Protein AF-A0A087T687-F1 (afdb_monomer)

Sequence (64 aa):
MMKGKIQTVLGLVEPEKLGLTLTHEHLLHDLPKEVFRKPLPPALLHLNDRDYAMHNLGWIRQYP

InterPro domains:
  IPR001559 Phosphotriesterase [PF02126] (5-32)
  IPR001559 Phosphotriesterase [PTHR10819] (4-64)
  IPR017947 Aryldialkylphosphatase, zinc-binding site [PS01322] (19-27)
  IPR032466 Metal-dependent hydrolase [SSF51556] (2-38)

pLDDT: mean 88.59, std 9.0, range [64.88, 98.12]

Radius of gyration: 20.01 Å; Cα contacts (8 Å, |Δi|>4): 22; chains: 1; bounding box: 44×25×47 Å

Structure (mmCIF, N/CA/C/O backbone):
data_AF-A0A087T687-F1
#
_entry.id   AF-A0A087T687-F1
#
loop_
_atom_site.group_PDB
_atom_site.id
_atom_site.type_symbol
_atom_site.label_atom_id
_atom_site.label_alt_id
_atom_site.label_comp_id
_atom_site.label_asym_id
_atom_site.label_entity_id
_atom_site.label_seq_id
_atom_site.pdbx_PDB_ins_code
_atom_site.Cartn_x
_atom_site.Cartn_y
_atom_site.Cartn_z
_atom_site.occupancy
_atom_site.B_iso_or_equiv
_atom_site.auth_seq_id
_atom_site.auth_comp_id
_atom_site.auth_asym_id
_atom_site.auth_atom_id
_atom_site.pdbx_PDB_model_num
ATOM 1 N N . MET A 1 1 ? -25.305 7.209 15.204 1.00 64.88 1 MET A N 1
ATOM 2 C CA . MET A 1 1 ? -24.272 8.272 15.171 1.00 64.88 1 MET A CA 1
ATOM 3 C C . MET A 1 1 ? -22.943 7.631 14.789 1.00 64.88 1 MET A C 1
ATOM 5 O O . MET A 1 1 ? -22.625 6.609 15.375 1.00 64.88 1 MET A O 1
ATOM 9 N N . MET A 1 2 ? -22.203 8.171 13.812 1.00 80.25 2 MET A N 1
ATOM 10 C CA . MET A 1 2 ? -20.927 7.583 13.337 1.00 80.25 2 MET A CA 1
ATOM 11 C C . MET A 1 2 ? -19.695 8.028 14.146 1.00 80.25 2 MET A C 1
ATOM 13 O O . MET A 1 2 ? -18.626 7.438 14.030 1.00 80.25 2 MET A O 1
ATOM 17 N N . LYS A 1 3 ? -19.821 9.088 14.953 1.00 90.94 3 LYS A N 1
ATOM 18 C CA . LYS A 1 3 ? -18.695 9.698 15.670 1.00 90.94 3 LYS A CA 1
ATOM 19 C C . LYS A 1 3 ? -18.092 8.708 16.678 1.00 90.94 3 LYS A C 1
ATOM 21 O O . LYS A 1 3 ? -18.819 8.167 17.504 1.00 90.94 3 LYS A O 1
ATOM 26 N N . GLY A 1 4 ? -16.775 8.508 16.611 1.00 94.31 4 GLY A N 1
ATOM 27 C CA . GLY A 1 4 ? -16.030 7.633 17.525 1.00 94.31 4 GLY A CA 1
ATOM 28 C C . GLY A 1 4 ? -16.047 6.140 17.173 1.00 94.31 4 GLY A C 1
ATOM 29 O O . GLY A 1 4 ? -15.579 5.345 17.977 1.00 94.31 4 GLY A O 1
ATOM 30 N N . LYS A 1 5 ? -16.574 5.745 16.006 1.00 97.06 5 LYS A N 1
ATOM 31 C CA . LYS A 1 5 ? -16.495 4.367 15.486 1.00 97.06 5 LYS A CA 1
ATOM 32 C C . LYS A 1 5 ? -15.555 4.298 14.288 1.00 97.06 5 LYS A C 1
ATOM 34 O O . LYS A 1 5 ? -15.301 5.311 13.637 1.00 97.06 5 LYS A O 1
ATOM 39 N N . ILE A 1 6 ? -15.098 3.092 13.969 1.00 96.69 6 ILE A N 1
ATOM 40 C CA . ILE A 1 6 ? -14.32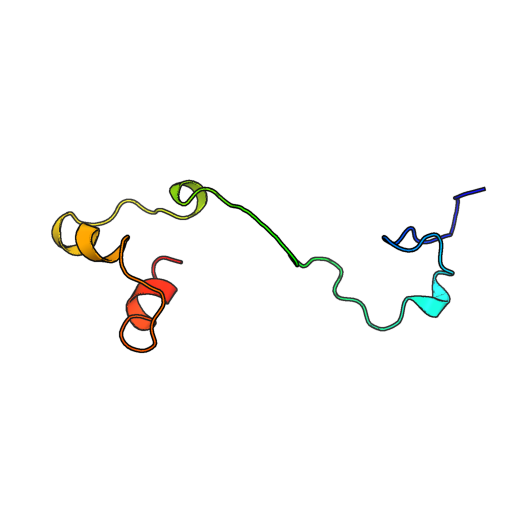3 2.812 12.758 1.00 96.69 6 ILE A CA 1
ATOM 41 C C . ILE A 1 6 ? -15.245 2.147 11.739 1.00 96.69 6 ILE A C 1
ATOM 43 O O . ILE A 1 6 ? -15.959 1.201 12.067 1.00 96.69 6 ILE A O 1
ATOM 47 N N . GLN A 1 7 ? -15.234 2.635 10.501 1.00 96.69 7 GLN A N 1
ATOM 48 C CA . GLN A 1 7 ? -15.957 2.023 9.389 1.00 96.69 7 GLN A CA 1
ATOM 49 C C . GLN A 1 7 ? -15.052 1.011 8.679 1.00 96.69 7 GLN A C 1
ATOM 51 O O . GLN A 1 7 ? -13.978 1.368 8.205 1.00 96.69 7 GLN A O 1
ATOM 56 N N . THR A 1 8 ? -15.508 -0.234 8.565 1.00 96.75 8 THR A N 1
ATOM 57 C CA . THR A 1 8 ? -14.866 -1.292 7.768 1.00 96.75 8 THR A CA 1
ATOM 58 C C . THR A 1 8 ? -15.758 -1.678 6.586 1.00 96.75 8 THR A C 1
ATOM 60 O O . THR A 1 8 ? -16.907 -1.235 6.497 1.00 96.75 8 THR A O 1
ATOM 63 N N . VAL A 1 9 ? -15.277 -2.555 5.701 1.00 97.19 9 VAL A N 1
ATOM 64 C CA . VAL A 1 9 ? -16.092 -3.111 4.603 1.00 97.19 9 VAL A CA 1
ATOM 65 C C . VAL A 1 9 ? -17.256 -3.991 5.087 1.00 97.19 9 VAL A C 1
ATOM 67 O O . VAL A 1 9 ? -18.197 -4.209 4.333 1.00 97.19 9 VAL A O 1
ATOM 70 N N . LEU A 1 10 ? -17.232 -4.459 6.343 1.00 97.62 10 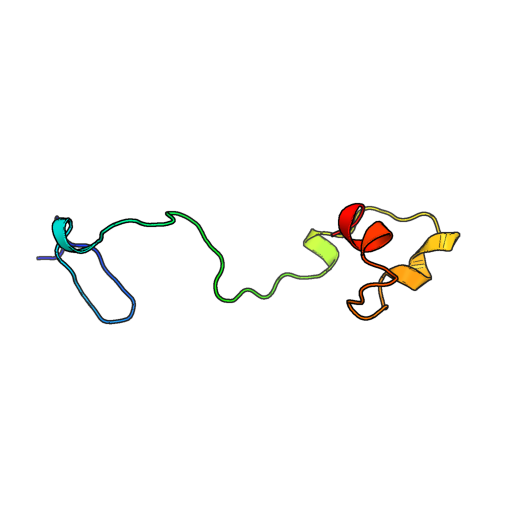LEU A N 1
ATOM 71 C CA . LEU A 1 10 ? -18.307 -5.249 6.962 1.00 97.62 10 LEU A CA 1
ATOM 72 C C . LEU A 1 10 ? -19.215 -4.422 7.891 1.00 97.62 10 LEU A C 1
ATOM 74 O O . LEU A 1 10 ? -20.135 -4.969 8.494 1.00 97.62 10 LEU A O 1
ATOM 78 N N . GLY A 1 11 ? -18.970 -3.113 8.025 1.00 96.38 11 GLY A N 1
ATOM 79 C CA . GLY A 1 11 ? -19.733 -2.226 8.905 1.00 96.38 11 GLY A CA 1
ATOM 80 C C . GLY A 1 11 ? -18.898 -1.564 10.002 1.00 96.38 11 GLY A C 1
ATOM 81 O O . GLY A 1 11 ? -17.666 -1.525 9.940 1.00 96.38 11 GLY A O 1
ATOM 82 N N . LEU A 1 12 ? -19.594 -1.001 10.994 1.00 97.31 12 LEU A N 1
ATOM 83 C CA . LEU A 1 12 ? -18.989 -0.255 12.098 1.00 97.31 12 LEU A CA 1
ATOM 84 C C . LEU A 1 12 ? -18.376 -1.184 13.151 1.00 97.31 12 LEU A C 1
ATOM 86 O O . LEU A 1 12 ? -18.981 -2.185 13.532 1.00 97.31 12 LEU A O 1
ATOM 90 N N . VAL A 1 13 ? -17.220 -0.792 13.687 1.00 97.12 13 VAL A N 1
ATOM 91 C CA . VAL A 1 13 ? -16.560 -1.461 14.815 1.00 97.12 13 VAL A CA 1
ATOM 92 C C . VAL A 1 13 ? -16.139 -0.463 15.899 1.00 97.12 13 VAL A C 1
ATOM 94 O O . VAL A 1 13 ? -15.967 0.733 15.641 1.00 97.12 13 VAL A O 1
ATOM 97 N N . GLU A 1 14 ? -15.992 -0.967 17.127 1.00 97.56 14 GLU A N 1
ATOM 98 C CA . GLU A 1 14 ? -15.428 -0.217 18.258 1.00 97.56 14 GLU A CA 1
ATOM 99 C C . GLU A 1 14 ? -13.918 0.002 18.076 1.00 97.56 14 GLU A C 1
ATOM 101 O O . GLU A 1 14 ? -13.238 -0.944 17.663 1.00 97.56 14 GLU A O 1
ATOM 106 N N . PRO A 1 15 ? -13.366 1.182 18.418 1.00 96.75 15 PRO A N 1
ATOM 107 C CA . PRO A 1 15 ? -11.928 1.443 18.336 1.00 96.75 15 PRO A CA 1
ATOM 108 C C . PRO A 1 15 ? -11.059 0.425 19.081 1.00 96.75 15 PRO A C 1
ATOM 110 O O . PRO A 1 15 ? -10.017 0.014 18.578 1.00 96.75 15 PRO A O 1
ATOM 113 N N . GLU A 1 16 ? -11.510 -0.055 20.238 1.00 97.12 16 GLU A N 1
ATOM 114 C CA . GLU A 1 16 ? -10.783 -1.018 21.074 1.00 97.12 16 GLU A CA 1
ATOM 115 C C . GLU A 1 16 ? -10.691 -2.406 20.420 1.00 97.12 16 GLU A C 1
ATOM 117 O O . GLU A 1 16 ? -9.841 -3.214 20.789 1.00 97.12 16 GLU A O 1
ATOM 122 N N . LYS A 1 17 ? -11.551 -2.689 19.430 1.00 97.50 17 LYS A N 1
ATOM 123 C CA . LYS A 1 17 ? -11.546 -3.942 18.661 1.00 97.50 17 LYS A CA 1
ATOM 124 C C . LYS A 1 17 ? -10.628 -3.901 17.442 1.00 97.50 17 LYS A C 1
ATOM 126 O O . LYS A 1 17 ? -10.486 -4.925 16.782 1.00 97.50 17 LYS A O 1
ATOM 131 N N . LEU A 1 18 ? -10.030 -2.751 17.125 1.00 96.94 18 LEU A N 1
ATOM 132 C CA . LEU A 1 18 ? -9.207 -2.595 15.928 1.00 96.94 18 LEU A CA 1
ATOM 133 C C . LEU A 1 18 ? -7.932 -3.463 15.980 1.00 96.94 18 LEU A C 1
ATOM 135 O O . LEU A 1 18 ? -7.538 -4.035 14.969 1.00 96.94 18 LEU A O 1
ATOM 139 N N . GLY A 1 19 ? -7.319 -3.609 17.161 1.00 97.31 19 GLY A N 1
ATOM 140 C CA . GLY A 1 19 ? -6.107 -4.414 17.344 1.00 97.31 19 GLY A CA 1
ATOM 141 C C . GLY A 1 19 ? -4.870 -3.849 16.628 1.00 97.31 19 GLY A C 1
ATOM 142 O O . GLY A 1 19 ? -4.815 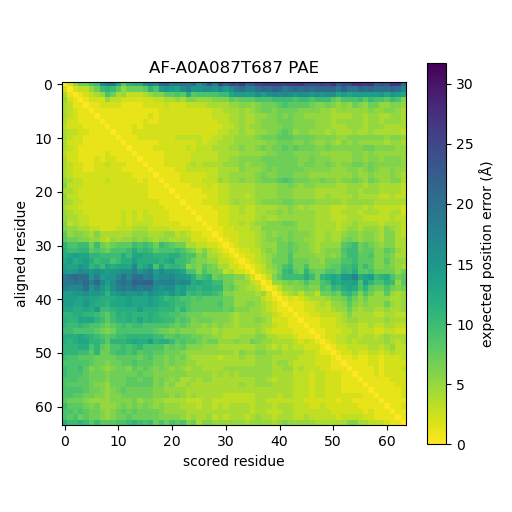-2.670 16.268 1.00 97.31 19 GLY A O 1
ATOM 143 N N . LEU A 1 20 ? -3.848 -4.693 16.436 1.00 98.00 20 LEU A N 1
ATOM 144 C CA . LEU A 1 20 ? -2.646 -4.330 15.677 1.00 98.00 20 LEU A CA 1
ATOM 145 C C . LEU A 1 20 ? -3.022 -4.070 14.214 1.00 98.00 20 LEU A C 1
ATOM 147 O O . LEU A 1 20 ? -3.545 -4.956 13.545 1.00 98.00 20 LEU A O 1
ATOM 151 N N . THR A 1 21 ? -2.737 -2.864 13.727 1.00 97.81 21 THR A N 1
ATOM 152 C CA . THR A 1 21 ? -3.232 -2.393 12.429 1.00 97.81 21 THR A CA 1
ATOM 153 C C . THR A 1 21 ? -2.116 -1.804 11.587 1.00 97.81 21 THR A C 1
ATOM 155 O O . THR A 1 21 ? -1.400 -0.912 12.041 1.00 97.81 21 THR A O 1
ATOM 158 N N . LEU A 1 22 ? -2.017 -2.262 10.338 1.00 98.12 22 LEU A N 1
ATOM 159 C CA . LEU A 1 22 ? -1.281 -1.564 9.288 1.00 98.12 22 LEU A CA 1
ATOM 160 C C . LEU A 1 22 ? -2.177 -0.437 8.770 1.00 98.12 22 LEU A C 1
ATOM 162 O O . LEU A 1 22 ? -3.255 -0.682 8.233 1.00 98.12 22 LEU A O 1
ATOM 166 N N . THR A 1 23 ? -1.770 0.808 8.998 1.00 97.50 23 THR A N 1
ATOM 167 C CA . THR A 1 23 ? -2.610 1.984 8.720 1.00 97.50 23 THR A CA 1
ATOM 168 C C . THR A 1 23 ? -2.665 2.356 7.241 1.00 97.50 23 THR A C 1
ATOM 170 O O . THR A 1 23 ? -3.498 3.177 6.855 1.00 97.50 23 THR A O 1
ATOM 173 N N . HIS A 1 24 ? -1.799 1.767 6.413 1.00 97.75 24 HIS A N 1
ATOM 174 C CA . HIS A 1 24 ? -1.751 2.019 4.981 1.00 97.75 24 HIS A CA 1
ATOM 175 C C . HIS A 1 24 ? -1.199 0.805 4.235 1.00 97.75 24 HIS A C 1
ATOM 177 O O . HIS A 1 24 ? -0.013 0.522 4.328 1.00 97.75 24 HIS A O 1
ATOM 183 N N . GLU A 1 25 ? -2.053 0.119 3.482 1.00 96.94 25 GLU A N 1
ATOM 184 C CA . GLU A 1 25 ? -1.682 -0.997 2.608 1.00 96.94 25 GLU A CA 1
ATOM 185 C C . GLU A 1 25 ? -2.586 -0.999 1.369 1.00 96.94 25 GLU A C 1
ATOM 187 O O . GLU A 1 25 ? -3.722 -0.514 1.412 1.00 96.94 25 GLU A O 1
ATOM 192 N N . HIS A 1 26 ? -2.112 -1.594 0.274 1.00 94.62 26 HIS A N 1
ATOM 193 C CA . HIS A 1 26 ? -2.903 -1.816 -0.938 1.00 94.62 26 HIS A CA 1
ATOM 194 C C . HIS A 1 26 ? -3.248 -3.307 -1.072 1.00 94.62 26 HIS A C 1
ATOM 196 O O . HIS A 1 26 ? -2.388 -4.112 -1.412 1.00 94.62 26 HIS A O 1
ATOM 202 N N . LEU A 1 27 ? -4.508 -3.690 -0.823 1.00 96.00 27 LEU A N 1
ATOM 203 C CA . LEU A 1 27 ? -4.967 -5.084 -0.994 1.00 96.00 27 LEU A CA 1
ATOM 204 C C . LEU A 1 27 ? -5.252 -5.443 -2.458 1.00 96.00 27 LEU A C 1
ATOM 206 O O . LEU A 1 27 ? -5.039 -6.574 -2.882 1.00 96.00 27 LEU A O 1
ATOM 210 N N . LEU A 1 28 ? -5.755 -4.473 -3.217 1.00 96.06 28 LEU A N 1
ATOM 211 C CA . LEU A 1 28 ? -5.973 -4.563 -4.652 1.00 96.06 28 LEU A CA 1
ATOM 212 C C . LEU A 1 28 ? -5.713 -3.186 -5.241 1.00 96.06 28 LEU A C 1
ATOM 214 O O . LEU A 1 28 ? -6.236 -2.184 -4.747 1.00 96.06 28 LEU A O 1
ATOM 218 N N . HIS A 1 29 ? -4.917 -3.145 -6.298 1.00 91.00 29 HIS A N 1
ATOM 219 C CA . HIS A 1 29 ? -4.660 -1.918 -7.018 1.00 91.00 29 HIS A CA 1
ATOM 220 C C . HIS A 1 29 ? -4.362 -2.213 -8.481 1.00 91.00 29 HIS A C 1
ATOM 222 O O . HIS A 1 29 ? -3.753 -3.233 -8.797 1.00 91.00 29 HIS A O 1
ATOM 228 N N . ASP A 1 30 ? -4.794 -1.306 -9.348 1.00 91.19 30 ASP A N 1
ATOM 229 C CA . ASP A 1 30 ? -4.459 -1.302 -10.763 1.00 91.19 30 ASP A CA 1
ATOM 230 C C . ASP A 1 30 ? -3.772 0.030 -11.057 1.00 91.19 30 ASP A C 1
ATOM 232 O O . ASP A 1 30 ? -4.411 1.087 -11.053 1.00 91.19 30 ASP A O 1
ATOM 236 N N . LEU A 1 31 ? -2.446 -0.020 -11.193 1.00 84.31 31 LEU A N 1
ATOM 237 C CA . LEU A 1 31 ? -1.635 1.139 -11.534 1.00 84.31 31 LEU A CA 1
ATOM 238 C C . LEU A 1 31 ? -1.118 1.005 -12.958 1.00 84.31 31 LEU A C 1
ATOM 240 O O . LEU A 1 31 ? -0.531 -0.028 -13.296 1.00 84.31 31 LEU A O 1
ATOM 244 N N . PRO A 1 32 ? -1.249 2.066 -13.773 1.00 82.38 32 PRO A N 1
ATOM 245 C CA . PRO A 1 32 ? -0.641 2.084 -15.087 1.00 82.38 32 PRO A CA 1
ATOM 246 C C . PRO A 1 32 ? 0.871 1.885 -14.969 1.00 82.38 32 PRO A C 1
ATOM 248 O O . PRO A 1 32 ? 1.522 2.471 -14.099 1.00 82.38 32 PRO A O 1
ATOM 251 N N . LYS A 1 33 ? 1.453 1.108 -15.890 1.00 72.94 33 LYS A N 1
ATOM 252 C CA . LYS A 1 33 ? 2.907 0.871 -15.946 1.00 72.94 33 LYS A CA 1
ATOM 253 C C . LYS A 1 33 ? 3.686 2.191 -16.038 1.00 72.94 33 LYS A C 1
ATOM 255 O O . LYS A 1 33 ? 4.820 2.292 -15.585 1.00 72.94 33 LYS A O 1
ATOM 260 N N . GLU A 1 34 ? 3.073 3.217 -16.617 1.00 75.56 34 GLU A N 1
ATOM 261 C CA . GLU A 1 34 ? 3.604 4.570 -16.771 1.00 75.56 34 GLU A CA 1
ATOM 262 C C . GLU A 1 34 ? 3.904 5.259 -15.432 1.00 75.56 34 GLU A C 1
ATOM 264 O O . GLU A 1 34 ? 4.784 6.113 -15.393 1.00 75.56 34 GLU A O 1
ATOM 269 N N . V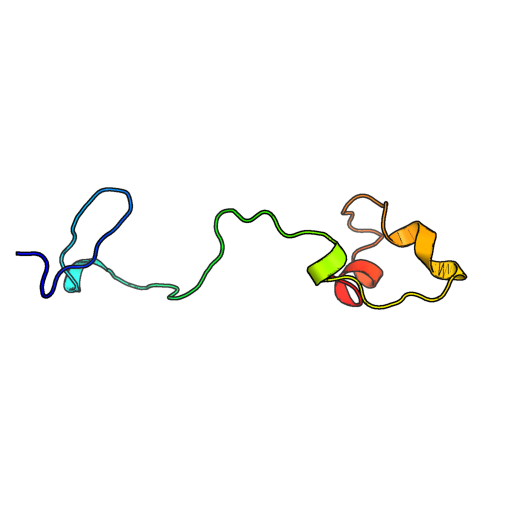AL A 1 35 ? 3.237 4.872 -14.337 1.00 75.12 35 VAL A N 1
ATOM 270 C CA . VAL A 1 35 ? 3.476 5.434 -12.993 1.00 75.12 35 VAL A CA 1
ATOM 271 C C . VAL A 1 35 ? 4.851 5.035 -12.451 1.00 75.12 35 VAL A C 1
ATOM 273 O O . VAL A 1 35 ? 5.443 5.769 -11.661 1.00 75.12 35 VAL A O 1
ATOM 276 N N . PHE A 1 36 ? 5.389 3.903 -12.910 1.00 69.25 36 PHE A N 1
ATOM 277 C CA . PHE A 1 36 ? 6.630 3.332 -12.390 1.00 69.25 36 PHE A CA 1
ATOM 278 C C . PHE A 1 36 ? 7.798 3.345 -13.388 1.00 69.25 36 PHE A C 1
ATOM 280 O O . PHE A 1 36 ? 8.965 3.208 -13.013 1.00 69.25 36 PHE A O 1
ATOM 287 N N . ARG A 1 37 ? 7.516 3.583 -14.673 1.00 69.50 37 ARG A N 1
ATOM 288 C CA . ARG A 1 37 ? 8.530 3.605 -15.734 1.00 69.50 37 ARG A CA 1
ATOM 289 C C . ARG A 1 37 ? 9.459 4.815 -15.613 1.00 69.50 37 ARG A C 1
ATOM 291 O O . ARG A 1 37 ? 9.114 5.936 -15.980 1.00 69.50 37 ARG A O 1
ATOM 298 N N .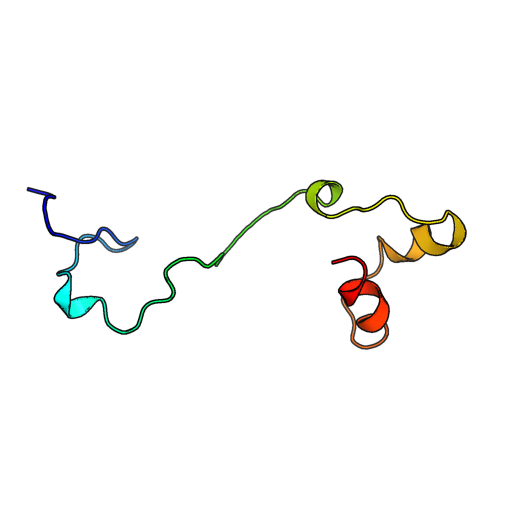 LYS A 1 38 ? 10.705 4.562 -15.210 1.00 67.94 38 LYS A N 1
ATOM 299 C CA . LYS A 1 38 ? 11.837 5.453 -15.509 1.00 67.94 38 LYS A CA 1
ATOM 300 C C . LYS A 1 38 ? 12.237 5.297 -16.982 1.00 67.94 38 LYS A C 1
ATOM 302 O O . LYS A 1 38 ? 12.114 4.194 -17.519 1.00 67.94 38 LYS A O 1
ATOM 307 N N . PRO A 1 39 ? 12.744 6.349 -17.650 1.00 72.69 39 PRO A N 1
ATOM 308 C CA . PRO A 1 39 ? 13.278 6.199 -18.997 1.00 72.69 39 PRO A CA 1
ATOM 309 C C . PRO A 1 39 ? 14.429 5.187 -18.978 1.00 72.69 39 PRO A C 1
ATOM 311 O O . PRO A 1 39 ? 15.396 5.339 -18.229 1.00 72.69 39 PRO A O 1
ATOM 314 N N . LEU A 1 40 ? 14.297 4.136 -19.785 1.00 74.94 40 LEU A N 1
ATOM 315 C CA . LEU A 1 40 ? 15.294 3.078 -19.889 1.00 74.94 40 LEU A CA 1
ATOM 316 C C . LEU A 1 40 ? 16.250 3.333 -21.053 1.00 74.94 40 LEU A C 1
ATOM 318 O O . LEU A 1 40 ? 15.827 3.844 -22.094 1.00 74.94 40 LEU A O 1
ATOM 322 N N . PRO A 1 41 ? 17.517 2.898 -20.939 1.00 81.44 41 PRO A N 1
ATOM 323 C CA . PRO A 1 41 ? 18.394 2.789 -22.093 1.00 81.44 41 PRO A CA 1
ATOM 324 C C . PRO A 1 41 ? 17.748 1.910 -23.179 1.00 81.44 41 PRO A C 1
ATOM 326 O O . PRO A 1 41 ? 17.190 0.861 -22.841 1.00 81.44 41 PRO A O 1
ATOM 329 N N . PRO A 1 42 ? 17.875 2.253 -24.476 1.00 84.88 42 PRO A N 1
ATOM 330 C CA . PRO A 1 42 ? 17.268 1.481 -25.564 1.00 84.88 42 PRO A CA 1
ATOM 331 C C . PRO A 1 42 ? 17.603 -0.016 -25.536 1.00 84.88 42 PRO A C 1
ATOM 333 O O . PRO A 1 42 ? 16.743 -0.851 -25.806 1.00 84.88 42 PRO A O 1
ATOM 336 N N . ALA A 1 43 ? 18.827 -0.366 -25.126 1.00 84.69 43 ALA A N 1
ATOM 337 C CA . ALA A 1 43 ? 19.282 -1.752 -25.007 1.00 84.69 43 ALA A CA 1
ATOM 338 C C . ALA A 1 43 ? 18.467 -2.594 -24.002 1.00 84.69 43 ALA A C 1
ATOM 340 O O . ALA A 1 43 ? 18.451 -3.818 -24.105 1.00 84.69 43 ALA A O 1
ATOM 341 N N . LEU A 1 44 ? 17.780 -1.961 -23.046 1.00 83.44 44 LEU A N 1
ATOM 342 C CA . LEU A 1 44 ? 17.085 -2.624 -21.936 1.00 83.44 44 LEU A CA 1
ATOM 343 C C . LEU A 1 44 ? 15.556 -2.589 -22.062 1.00 83.44 44 LEU A C 1
ATOM 345 O O . LEU A 1 44 ? 14.870 -3.180 -21.234 1.00 83.44 44 LEU A O 1
ATOM 349 N N . LEU A 1 45 ? 15.004 -1.960 -23.108 1.00 83.38 45 LEU A N 1
ATOM 350 C CA . LEU A 1 45 ? 13.549 -1.848 -23.304 1.00 83.38 45 LEU A CA 1
ATOM 351 C C . LEU A 1 45 ? 12.843 -3.211 -23.343 1.00 83.38 45 LEU A C 1
ATOM 353 O O . LEU A 1 45 ? 11.734 -3.343 -22.836 1.00 83.38 45 LEU A O 1
ATOM 357 N N . HIS A 1 46 ? 13.513 -4.238 -23.871 1.00 83.94 46 HIS A N 1
ATOM 358 C CA . HIS A 1 46 ? 12.993 -5.604 -23.965 1.00 83.94 46 HIS A CA 1
ATOM 359 C C . HIS A 1 46 ? 12.737 -6.284 -22.604 1.00 83.94 46 HIS A C 1
ATOM 361 O O . HIS A 1 46 ? 12.154 -7.368 -22.564 1.00 83.94 46 HIS A O 1
ATOM 367 N N . LEU A 1 47 ? 13.206 -5.699 -21.495 1.00 83.94 47 LEU A N 1
ATOM 368 C CA . LEU A 1 47 ? 12.980 -6.214 -20.145 1.00 83.94 47 LEU A CA 1
ATOM 369 C C . LEU A 1 47 ? 11.640 -5.753 -19.544 1.00 83.94 47 LEU A C 1
ATOM 371 O O . LEU A 1 47 ? 11.188 -6.362 -18.580 1.00 83.94 47 LEU A O 1
ATOM 375 N N . ASN A 1 48 ? 10.980 -4.735 -20.115 1.00 81.31 48 ASN A N 1
ATOM 376 C CA . ASN A 1 48 ? 9.707 -4.193 -19.604 1.00 81.31 48 ASN A CA 1
ATOM 377 C C . ASN A 1 48 ? 8.489 -5.093 -19.831 1.00 81.31 48 ASN A C 1
ATOM 379 O O . ASN A 1 48 ? 7.485 -4.960 -19.129 1.00 81.31 48 ASN A O 1
ATOM 383 N N . ASP A 1 49 ? 8.563 -5.970 -20.826 1.00 83.75 49 ASP A N 1
ATOM 384 C CA . ASP A 1 49 ? 7.461 -6.854 -21.213 1.00 83.75 49 ASP A CA 1
ATOM 385 C C . ASP A 1 49 ? 7.713 -8.303 -20.775 1.00 83.75 49 ASP A C 1
ATOM 387 O O . ASP A 1 49 ? 7.07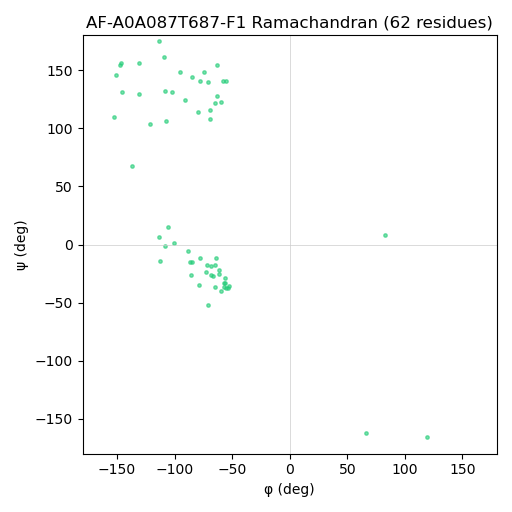5 -9.233 -21.260 1.00 83.75 49 ASP A O 1
ATOM 391 N N . ARG A 1 50 ? 8.676 -8.509 -19.866 1.00 86.31 50 ARG A N 1
ATOM 392 C CA . ARG A 1 50 ? 8.978 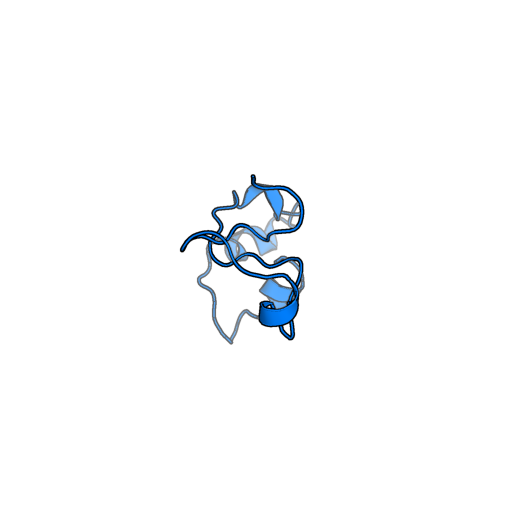-9.819 -19.290 1.00 86.31 50 ARG A CA 1
ATOM 393 C C . ARG A 1 50 ? 8.066 -10.109 -18.106 1.00 86.31 50 ARG A C 1
ATOM 395 O O . ARG A 1 50 ? 7.777 -9.226 -17.303 1.00 86.31 50 ARG A O 1
ATOM 402 N N . ASP A 1 51 ? 7.700 -11.377 -17.969 1.00 89.75 51 ASP A N 1
ATOM 403 C CA . ASP A 1 51 ? 6.980 -11.869 -16.800 1.00 89.75 51 ASP A CA 1
ATOM 404 C C . ASP A 1 51 ? 7.814 -11.724 -15.524 1.00 89.75 51 ASP A C 1
ATOM 406 O O . ASP A 1 51 ? 9.049 -11.746 -15.549 1.00 89.75 51 ASP A O 1
ATOM 410 N N . TYR A 1 52 ? 7.133 -11.629 -14.385 1.00 89.31 52 TYR A N 1
ATOM 411 C CA . TYR A 1 52 ? 7.778 -11.618 -13.078 1.00 89.31 52 TYR A CA 1
ATOM 412 C C . TYR A 1 52 ? 8.382 -12.994 -12.770 1.00 89.31 52 TYR A C 1
ATOM 414 O O . TYR A 1 52 ? 7.654 -13.979 -12.633 1.00 89.31 52 TYR A O 1
ATOM 422 N N . ALA A 1 53 ? 9.710 -13.086 -12.647 1.00 93.38 53 ALA A N 1
ATOM 423 C CA . ALA A 1 53 ? 10.391 -14.361 -12.446 1.00 93.38 53 ALA A CA 1
ATOM 424 C C . ALA A 1 53 ? 11.658 -14.241 -11.586 1.00 93.38 53 ALA A C 1
ATOM 426 O O . ALA A 1 53 ? 12.340 -13.223 -11.551 1.00 93.38 53 ALA A O 1
ATOM 427 N N . MET A 1 54 ? 12.056 -15.332 -10.924 1.00 95.88 54 MET A N 1
ATOM 428 C CA . MET A 1 54 ? 13.245 -15.329 -10.054 1.00 95.88 54 MET A CA 1
ATOM 429 C C . MET A 1 54 ? 14.524 -14.857 -10.767 1.00 95.88 54 MET A C 1
ATOM 431 O O . MET A 1 54 ? 15.326 -14.132 -10.182 1.00 95.88 54 MET A O 1
ATOM 435 N N . HIS A 1 55 ? 14.702 -15.225 -12.038 1.00 93.69 55 HIS A N 1
ATOM 436 C CA . HIS A 1 55 ? 15.902 -14.891 -12.807 1.00 93.69 55 HIS A CA 1
ATOM 437 C C . HIS A 1 55 ? 16.000 -13.404 -13.192 1.00 93.69 55 HIS A C 1
ATOM 439 O O . HIS A 1 55 ? 17.088 -12.951 -13.540 1.00 93.69 55 HIS A O 1
ATOM 445 N N . ASN A 1 56 ? 14.901 -12.637 -13.135 1.00 90.44 56 ASN A N 1
ATOM 446 C CA . ASN A 1 56 ? 14.887 -11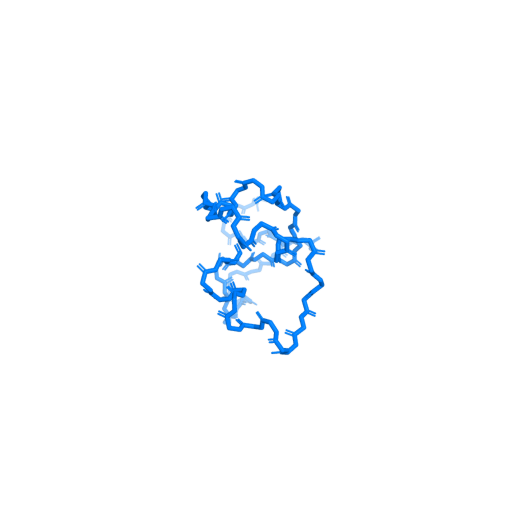.211 -13.478 1.00 90.44 56 ASN A CA 1
ATOM 447 C C . ASN A 1 56 ? 14.594 -10.287 -12.281 1.00 90.44 56 ASN A C 1
ATOM 449 O O . ASN A 1 56 ? 14.546 -9.070 -12.451 1.00 90.44 56 ASN A O 1
ATOM 453 N N . LEU A 1 57 ? 14.521 -10.821 -11.054 1.00 92.06 57 LEU A N 1
ATOM 454 C CA . LEU A 1 57 ? 14.324 -10.019 -9.838 1.00 92.06 57 LEU A CA 1
ATOM 455 C C . LEU A 1 57 ? 15.383 -8.930 -9.636 1.00 92.06 57 LEU A C 1
ATOM 457 O O . LEU A 1 57 ? 15.072 -7.871 -9.095 1.00 92.06 57 LEU A O 1
ATOM 461 N N . GLY A 1 58 ? 16.628 -9.174 -10.056 1.00 91.12 58 GLY A N 1
ATOM 462 C CA . GLY A 1 58 ? 17.689 -8.167 -9.978 1.00 91.12 58 GLY A CA 1
ATOM 463 C C . GLY A 1 58 ? 17.349 -6.909 -10.780 1.00 91.12 58 GLY A C 1
ATOM 464 O O . GLY A 1 58 ? 17.560 -5.804 -10.293 1.00 91.12 58 GLY A O 1
ATOM 465 N N . TRP A 1 59 ? 16.759 -7.085 -11.964 1.00 86.56 59 TRP A N 1
ATOM 466 C CA . TRP A 1 59 ? 16.280 -6.000 -12.818 1.00 86.56 59 TRP A CA 1
ATOM 467 C C . TRP A 1 59 ? 15.035 -5.320 -12.232 1.00 86.56 59 TRP A C 1
ATOM 469 O O . TRP A 1 59 ? 15.048 -4.107 -12.033 1.00 86.56 59 TRP A O 1
ATOM 479 N N . ILE A 1 60 ? 14.006 -6.102 -11.880 1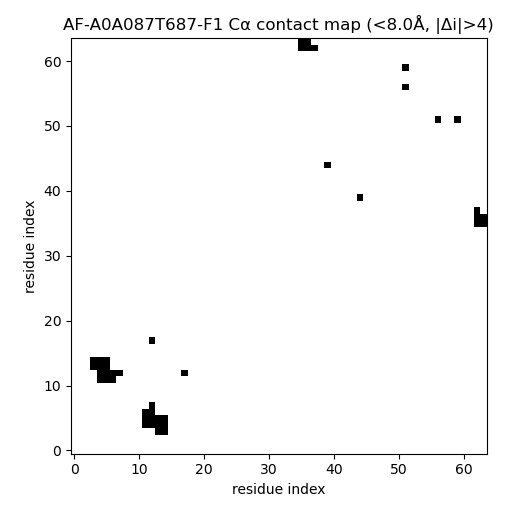.00 88.06 60 ILE A N 1
ATOM 480 C CA . ILE A 1 60 ? 12.727 -5.587 -11.356 1.00 88.06 60 ILE A CA 1
ATOM 481 C C . ILE A 1 60 ? 12.947 -4.737 -10.098 1.00 88.06 60 ILE A C 1
ATOM 483 O O . ILE A 1 60 ? 12.311 -3.714 -9.919 1.00 88.06 60 ILE A O 1
ATOM 487 N N . ARG A 1 61 ? 13.901 -5.089 -9.230 1.00 88.81 61 ARG A N 1
ATOM 488 C CA . ARG A 1 61 ? 14.197 -4.285 -8.028 1.00 88.81 61 ARG A CA 1
ATOM 489 C C . ARG A 1 61 ? 14.782 -2.902 -8.324 1.00 88.81 61 ARG A C 1
ATOM 491 O O . ARG A 1 61 ? 14.648 -2.012 -7.492 1.00 88.81 61 ARG A O 1
ATOM 498 N N . GLN A 1 62 ? 15.463 -2.725 -9.455 1.00 86.19 62 GLN A N 1
ATOM 499 C CA . GLN A 1 62 ? 16.020 -1.427 -9.860 1.00 86.19 62 GLN A CA 1
ATOM 500 C C . GLN A 1 62 ? 14.983 -0.569 -10.605 1.00 86.19 62 GLN A C 1
ATOM 502 O O . GLN A 1 62 ? 15.058 0.663 -10.574 1.00 86.19 62 GLN A O 1
ATOM 507 N N . TYR A 1 63 ? 14.013 -1.234 -11.238 1.00 82.62 63 TYR A N 1
ATOM 508 C CA . TYR A 1 63 ? 12.945 -0.652 -12.050 1.00 82.62 63 TYR A CA 1
ATOM 509 C C . TYR A 1 63 ? 11.606 -1.341 -11.720 1.00 82.62 63 TYR A C 1
ATOM 511 O O . TYR A 1 63 ? 11.123 -2.125 -12.541 1.00 82.62 63 TYR A O 1
ATOM 519 N N . PRO A 1 64 ? 11.082 -1.132 -10.496 1.00 79.00 64 PRO A N 1
ATOM 520 C CA . PRO A 1 64 ? 9.845 -1.763 -10.034 1.00 79.00 64 PRO A CA 1
ATOM 521 C C . PRO A 1 64 ? 8.625 -1.287 -10.817 1.00 79.00 64 PRO A C 1
ATOM 523 O O . PRO A 1 64 ? 8.711 -0.193 -11.416 1.00 79.00 64 PRO A O 1
#

Foldseek 3Di:
DLPQWDQDPVGTDHPVPCPDDDPDDPPDDDDDLVVQDDDDDPVCPVVSPDDDDPVCVVVVVVRD

Solvent-accessible surface area (backbone atoms only — not comparable to full-atom values): 4649 Å² total; per-residue (Å²): 131,71,82,85,51,43,82,52,100,92,43,78,41,58,64,89,72,61,68,92,69,84,92,78,82,82,93,76,86,90,74,66,69,75,83,48,61,68,94,66,61,82,93,53,54,79,62,76,81,54,78,96,46,85,93,48,45,77,56,40,74,77,58,91

Secondary structure (DSSP, 8-state):
--TT-EEETTEEE-GGG--S--SS--SS----GGGT-PPPPGGGGGGTT----GGGHHHHTT--

Mean predicted aligned error: 5.75 Å

Organism: Stegodyphus mimosarum (NCBI:txid407821)